Protein AF-H1VZ62-F1 (afdb_monomer_lite)

Organism: Colletotrichum higginsianum (strain IMI 349063) (NCBI:txid759273)

Radius of gyration: 18.3 Å; chains: 1; bounding box: 44×24×45 Å

Sequence (70 aa):
MLFSLGRGKSLQFGVTTCCLIAFVLFGYDQGVFGGILQMEDWLDQFNHPSDSETCIIVSCYNLGCLFGCV

InterPro domains:
  IPR005828 Major facilitator, sugar transporter-like [PF00083] (16-70)
  IPR036259 MFS transporter superfamily [G3DSA:1.20.1250.20] (6-70)
  IPR050360 Major Facilitator Superfamily Sugar Transporters [PTHR48022] (15-70)

Foldseek 3Di:
DPPDPDPDPVVVVVVVVVVVVVVVVLVVVVVVLVVLVPDPVNCVVVVNDDPVVSVVVSVVSVVVVVVVVD

Structure (mmCIF, N/CA/C/O backbone):
data_AF-H1VZ62-F1
#
_entry.id   AF-H1VZ62-F1
#
loop_
_atom_site.group_PDB
_atom_site.id
_atom_site.type_symbol
_atom_site.label_atom_id
_atom_site.label_alt_id
_atom_site.label_comp_id
_atom_site.label_asym_id
_atom_site.label_entity_id
_atom_site.label_seq_id
_atom_site.pdbx_PDB_ins_code
_atom_site.Cartn_x
_atom_site.Cartn_y
_atom_site.Cartn_z
_atom_site.occupancy
_atom_site.B_iso_or_equiv
_atom_site.auth_seq_id
_atom_site.auth_comp_id
_atom_site.auth_asym_id
_atom_site.auth_atom_id
_atom_site.pdbx_PDB_model_num
ATOM 1 N N . MET A 1 1 ? -31.848 -7.469 7.134 1.00 47.50 1 MET A N 1
ATOM 2 C CA . MET A 1 1 ? -31.134 -7.903 8.358 1.00 47.50 1 MET A CA 1
ATOM 3 C C . MET A 1 1 ? -30.077 -6.858 8.738 1.00 47.50 1 MET A C 1
ATOM 5 O O . MET A 1 1 ? -28.896 -7.148 8.719 1.00 47.50 1 MET A O 1
ATOM 9 N N . LEU A 1 2 ? -30.494 -5.608 8.994 1.00 48.34 2 LEU A N 1
ATOM 10 C CA . LEU A 1 2 ? -29.587 -4.445 9.111 1.00 48.34 2 LEU A CA 1
ATOM 11 C C . LEU A 1 2 ? -30.137 -3.356 10.062 1.00 48.34 2 LEU A C 1
ATOM 13 O O . LEU A 1 2 ? -29.756 -2.199 9.968 1.00 48.34 2 LEU A O 1
ATOM 17 N N . PHE A 1 3 ? -31.068 -3.709 10.960 1.00 50.25 3 PHE A N 1
ATOM 18 C CA . PHE A 1 3 ? -31.894 -2.728 11.688 1.00 50.25 3 PHE A CA 1
ATOM 19 C C . PHE A 1 3 ? -31.796 -2.781 13.225 1.00 50.25 3 PHE A C 1
ATOM 21 O O . PHE A 1 3 ? -32.668 -2.260 13.911 1.00 50.25 3 PHE A O 1
ATOM 28 N N . SER A 1 4 ? -30.747 -3.382 13.804 1.00 52.09 4 SER A N 1
ATOM 29 C CA . SER A 1 4 ? -30.567 -3.371 15.268 1.00 52.09 4 SER A CA 1
ATOM 30 C C . SER A 1 4 ? -29.098 -3.382 15.704 1.00 52.09 4 SER A C 1
ATOM 32 O O . SER A 1 4 ? -28.647 -4.275 16.412 1.00 52.09 4 SER A O 1
ATOM 34 N N . LEU A 1 5 ? -28.315 -2.380 15.293 1.00 57.28 5 LEU A N 1
ATOM 35 C CA . LEU A 1 5 ? -27.076 -2.052 16.007 1.00 57.28 5 LEU A CA 1
ATOM 36 C C . LEU A 1 5 ? -27.401 -0.975 17.045 1.00 57.28 5 LEU A C 1
ATOM 38 O O . LEU A 1 5 ? -27.165 0.217 16.861 1.00 57.28 5 LEU A O 1
ATOM 42 N N . GLY A 1 6 ? -28.026 -1.422 18.136 1.00 48.25 6 GLY A N 1
ATOM 43 C CA . GLY A 1 6 ? -28.196 -0.623 19.341 1.00 48.25 6 GLY A CA 1
ATOM 44 C C . GLY A 1 6 ? -26.837 -0.124 19.837 1.00 48.25 6 GLY A C 1
ATOM 45 O O . GLY A 1 6 ? -25.833 -0.837 19.780 1.00 48.25 6 GLY A O 1
ATOM 46 N N . ARG A 1 7 ? -26.796 1.128 20.291 1.00 62.28 7 ARG A N 1
ATOM 47 C CA . ARG A 1 7 ? -25.602 1.787 20.843 1.00 62.28 7 ARG A CA 1
ATOM 48 C C . ARG A 1 7 ? -24.905 0.861 21.858 1.00 62.28 7 ARG A C 1
ATOM 50 O O . ARG A 1 7 ? -25.532 0.453 22.831 1.00 62.28 7 ARG A O 1
ATOM 57 N N . GLY A 1 8 ? -23.627 0.528 21.635 1.00 72.19 8 GLY A N 1
ATOM 58 C CA . GLY A 1 8 ? -22.848 -0.365 22.509 1.00 72.19 8 GLY A CA 1
ATOM 59 C C . GLY A 1 8 ? -21.693 -1.106 21.812 1.00 72.19 8 GLY A C 1
ATOM 60 O O . GLY A 1 8 ? -21.346 -0.805 20.669 1.00 72.19 8 GLY A O 1
ATOM 61 N N . LYS A 1 9 ? -21.111 -2.107 22.500 1.00 73.75 9 LYS A N 1
ATOM 62 C CA . LYS A 1 9 ? -19.925 -2.887 22.063 1.00 73.75 9 LYS A CA 1
ATOM 63 C C . LYS A 1 9 ? -20.096 -3.605 20.716 1.00 73.75 9 LYS A C 1
ATOM 65 O O . LYS A 1 9 ? -19.107 -3.829 20.032 1.00 73.75 9 LYS A O 1
ATOM 70 N N . SER A 1 10 ? -21.325 -3.943 20.317 1.00 72.50 10 SER A N 1
ATOM 71 C CA . SER A 1 10 ? -21.601 -4.634 19.045 1.00 72.50 10 SER A CA 1
ATOM 72 C C . SER A 1 10 ? -21.470 -3.709 17.823 1.00 72.50 10 SER A C 1
ATOM 74 O O . SER A 1 10 ? -20.904 -4.115 16.812 1.00 72.50 10 SER A O 1
ATOM 76 N N . LEU A 1 11 ? -21.880 -2.437 17.943 1.00 77.19 11 LEU A N 1
ATOM 77 C CA . LEU A 1 11 ? -21.636 -1.412 16.917 1.00 77.19 11 LEU A CA 1
ATOM 78 C C . LEU A 1 11 ? -20.148 -1.076 16.807 1.00 77.19 11 LEU A C 1
ATOM 80 O O . LEU A 1 11 ? -19.626 -1.017 15.699 1.00 77.19 11 LEU A O 1
ATOM 84 N N . GLN A 1 12 ? -19.452 -0.936 17.941 1.00 79.19 12 GLN A N 1
ATOM 85 C CA . GLN A 1 12 ? -17.993 -0.787 17.931 1.00 79.19 12 GLN A CA 1
ATOM 86 C C . GLN A 1 12 ? -17.311 -1.967 17.242 1.00 79.19 12 GLN A C 1
ATOM 88 O O . GLN A 1 12 ? -16.469 -1.741 16.387 1.00 79.19 12 GLN A O 1
ATOM 93 N N . PHE A 1 13 ? -17.710 -3.205 17.546 1.00 83.44 13 PHE A N 1
ATOM 94 C CA . PHE A 1 13 ? -17.125 -4.385 16.913 1.00 83.44 13 PHE A CA 1
ATOM 95 C C . PHE A 1 13 ? -17.327 -4.379 15.392 1.00 83.44 13 PHE A C 1
ATOM 97 O O . PHE A 1 13 ? -16.364 -4.567 14.661 1.00 83.44 13 PHE A O 1
ATOM 104 N N . GLY A 1 14 ? -18.536 -4.071 14.906 1.00 85.69 14 GLY A N 1
ATOM 105 C CA . GLY A 1 14 ? -18.804 -3.974 13.467 1.00 85.69 14 GLY A CA 1
ATOM 106 C C . GLY A 1 14 ? -17.979 -2.890 12.763 1.00 85.69 14 GLY A C 1
ATOM 107 O O . GLY A 1 14 ? -17.417 -3.141 11.698 1.00 85.69 14 GLY A O 1
ATOM 108 N N . VAL A 1 15 ? -17.846 -1.709 13.377 1.00 85.50 15 VAL A N 1
ATOM 109 C CA . VAL A 1 15 ? -17.006 -0.621 12.848 1.00 85.50 15 VAL A CA 1
ATOM 110 C C . VAL A 1 15 ? -15.530 -1.024 12.860 1.00 85.50 15 VAL A C 1
ATOM 112 O O . VAL A 1 15 ? -14.856 -0.884 11.845 1.00 85.50 15 VAL A O 1
ATOM 115 N N . THR A 1 16 ? -15.033 -1.596 13.959 1.00 86.62 16 THR A N 1
ATOM 116 C CA . THR A 1 16 ? -13.649 -2.074 14.074 1.00 86.62 16 THR A CA 1
ATOM 117 C C . THR A 1 16 ? -13.336 -3.163 13.051 1.00 86.62 16 THR A C 1
ATOM 119 O O . THR A 1 16 ? -12.275 -3.115 12.438 1.00 86.62 16 THR A O 1
ATOM 122 N N . THR A 1 17 ? -14.243 -4.113 12.811 1.00 89.00 17 THR A N 1
ATOM 123 C CA . THR A 1 17 ? -14.071 -5.134 11.769 1.00 89.00 17 THR A CA 1
ATOM 124 C C . THR A 1 17 ? -14.015 -4.508 10.378 1.00 89.00 17 THR A C 1
ATOM 126 O O . THR A 1 17 ? -13.148 -4.875 9.592 1.00 89.00 17 THR A O 1
ATOM 129 N N . CYS A 1 18 ? -14.879 -3.535 10.082 1.00 88.88 18 CYS A N 1
ATOM 130 C CA . CYS A 1 18 ? -14.853 -2.822 8.804 1.00 88.88 18 CYS A CA 1
ATOM 131 C C . CYS A 1 18 ? -13.518 -2.082 8.597 1.00 88.88 18 CYS A C 1
ATOM 133 O O . CYS A 1 18 ? -12.880 -2.234 7.557 1.00 88.88 18 CYS A O 1
ATOM 135 N N . CYS A 1 19 ? -13.038 -1.367 9.621 1.00 88.00 19 CYS A N 1
ATOM 136 C CA . CYS A 1 19 ? -11.734 -0.703 9.588 1.00 88.00 19 CYS A CA 1
ATOM 137 C C . CYS A 1 19 ? -10.574 -1.699 9.432 1.00 88.00 19 CYS A C 1
ATOM 139 O O . CYS A 1 19 ? -9.662 -1.449 8.652 1.00 88.00 19 CYS A O 1
ATOM 141 N N . LEU A 1 20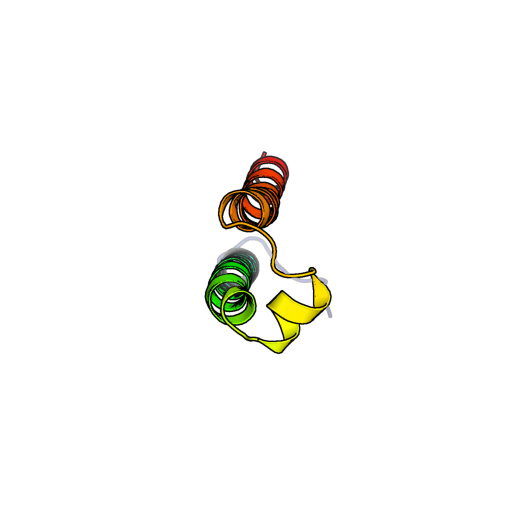 ? -10.604 -2.838 10.133 1.00 89.88 20 LEU A N 1
ATOM 142 C CA . LEU A 1 20 ? -9.582 -3.884 10.010 1.00 89.88 20 LEU A CA 1
ATOM 143 C C . LEU A 1 20 ? -9.521 -4.454 8.593 1.00 89.88 20 LEU A C 1
ATOM 145 O O . LEU A 1 20 ? -8.431 -4.612 8.054 1.00 89.88 20 LEU A O 1
ATOM 149 N N . ILE A 1 21 ? -10.674 -4.729 7.979 1.00 91.94 21 ILE A N 1
ATOM 150 C CA . ILE A 1 21 ? -10.737 -5.214 6.595 1.00 91.94 21 I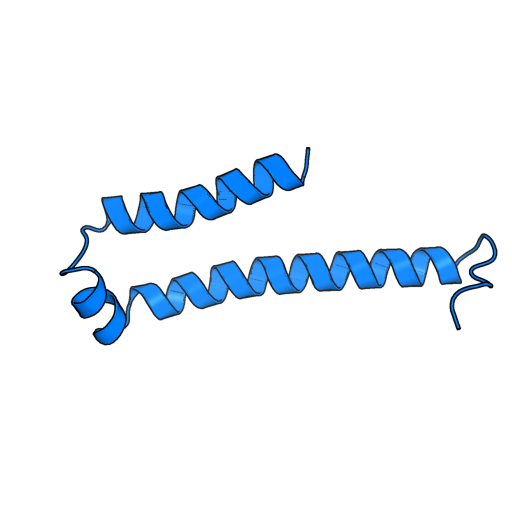LE A CA 1
ATOM 151 C C . ILE A 1 21 ? -10.157 -4.166 5.640 1.00 91.94 21 ILE A C 1
ATOM 153 O O . ILE A 1 21 ? -9.363 -4.520 4.773 1.00 91.94 21 ILE A O 1
ATOM 157 N N . ALA A 1 22 ? -10.483 -2.884 5.831 1.00 87.00 22 ALA A N 1
ATOM 158 C CA . ALA A 1 22 ? -9.916 -1.801 5.030 1.00 87.00 22 ALA A CA 1
ATOM 159 C C . ALA A 1 22 ? -8.382 -1.721 5.156 1.00 87.00 22 ALA A C 1
ATOM 161 O O . ALA A 1 22 ? -7.692 -1.612 4.146 1.00 87.00 22 ALA A O 1
ATOM 162 N N . PHE A 1 23 ? -7.830 -1.855 6.368 1.00 86.94 23 PHE A N 1
ATOM 163 C CA . PHE A 1 23 ? -6.376 -1.878 6.578 1.00 86.94 23 PHE A CA 1
ATOM 164 C C . PHE A 1 23 ? -5.695 -3.113 5.975 1.00 86.94 23 PHE A C 1
ATOM 166 O O . PHE A 1 23 ? -4.596 -3.001 5.435 1.00 86.94 23 PHE A O 1
ATOM 173 N N . VAL A 1 24 ? -6.332 -4.285 6.047 1.00 90.62 24 VAL A N 1
ATOM 174 C CA . VAL A 1 24 ? -5.808 -5.512 5.428 1.00 90.62 24 VAL A CA 1
ATOM 175 C C . VAL A 1 24 ? -5.780 -5.382 3.907 1.00 90.62 24 VAL A C 1
ATOM 177 O O . VAL A 1 24 ? -4.771 -5.728 3.301 1.00 90.62 24 VAL A O 1
ATOM 180 N N . LEU A 1 25 ? -6.845 -4.855 3.296 1.00 88.31 25 LEU A N 1
ATOM 181 C CA . LEU A 1 25 ? -6.896 -4.605 1.852 1.00 88.31 25 LEU A CA 1
ATOM 182 C C . LEU A 1 25 ? -5.841 -3.579 1.424 1.00 88.31 25 LEU A C 1
ATOM 184 O O . LEU A 1 25 ? -5.119 -3.816 0.463 1.00 88.31 25 LEU A O 1
ATOM 188 N N . PHE A 1 26 ? -5.664 -2.508 2.201 1.00 85.12 26 PHE A N 1
ATOM 189 C CA . PHE A 1 26 ? -4.620 -1.517 1.941 1.00 85.12 26 PHE A CA 1
ATOM 190 C C . PHE A 1 26 ? -3.210 -2.133 1.929 1.00 85.12 26 PHE A C 1
ATOM 192 O O .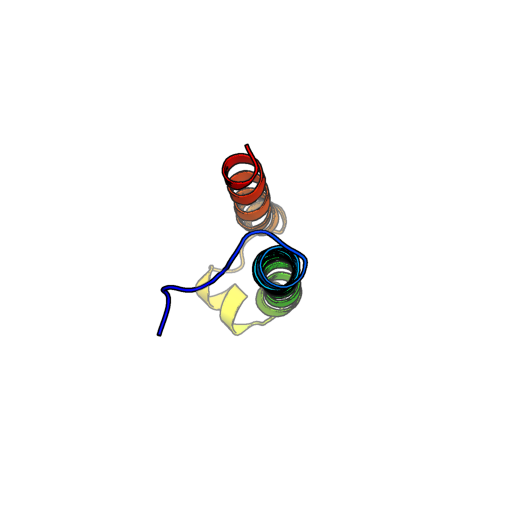 PHE A 1 26 ? -2.400 -1.833 1.049 1.00 85.12 26 PHE A O 1
ATOM 199 N N . GLY A 1 27 ? -2.916 -3.009 2.896 1.00 86.00 27 GLY A N 1
ATOM 200 C CA . GLY A 1 27 ? -1.645 -3.734 2.956 1.00 86.00 27 GLY A CA 1
ATOM 201 C C . GLY A 1 27 ? -1.498 -4.793 1.859 1.00 86.00 27 GLY A C 1
ATOM 202 O O . GLY A 1 27 ? -0.392 -5.006 1.363 1.00 86.00 27 GLY A O 1
ATOM 203 N N . TYR A 1 28 ? -2.600 -5.432 1.457 1.00 90.19 28 TYR A N 1
ATOM 204 C CA . TYR A 1 28 ? -2.624 -6.384 0.348 1.00 90.19 28 TYR A CA 1
ATOM 205 C C . TYR A 1 28 ? -2.219 -5.713 -0.963 1.00 90.19 28 TYR A C 1
ATOM 207 O O . TYR A 1 28 ? -1.310 -6.207 -1.626 1.00 90.19 28 TYR A O 1
ATOM 215 N N . ASP A 1 29 ? -2.812 -4.564 -1.290 1.00 85.69 29 ASP A N 1
ATOM 216 C CA . ASP A 1 29 ? -2.504 -3.839 -2.524 1.00 85.69 29 ASP A CA 1
ATOM 217 C C . ASP A 1 29 ? -1.019 -3.448 -2.574 1.00 85.69 29 ASP A C 1
ATOM 219 O O . ASP A 1 29 ? -0.342 -3.726 -3.565 1.00 85.69 29 ASP A O 1
ATOM 223 N N . GLN A 1 30 ? -0.456 -2.918 -1.478 1.00 81.81 30 GLN A N 1
ATOM 224 C CA . GLN A 1 30 ? 0.984 -2.622 -1.413 1.00 81.81 30 GLN A CA 1
ATOM 225 C C . GLN A 1 30 ? 1.870 -3.867 -1.587 1.00 81.81 30 GLN A C 1
ATOM 227 O O . GLN A 1 30 ? 2.898 -3.798 -2.263 1.00 81.81 30 GLN A O 1
ATOM 232 N N . GLY A 1 31 ? 1.487 -5.007 -1.004 1.00 86.25 31 GLY A N 1
ATOM 233 C CA . GLY A 1 31 ? 2.230 -6.263 -1.136 1.00 86.25 31 GLY A CA 1
ATOM 234 C C . GLY A 1 31 ? 2.168 -6.853 -2.547 1.00 86.25 31 GLY A C 1
ATOM 235 O O . GLY A 1 31 ? 3.175 -7.340 -3.061 1.00 86.25 31 GLY A O 1
ATOM 236 N N . VAL A 1 32 ? 1.004 -6.772 -3.192 1.00 87.38 32 VAL A N 1
ATOM 237 C CA . VAL A 1 32 ? 0.794 -7.240 -4.566 1.00 87.38 32 VAL A CA 1
ATOM 238 C C . VAL A 1 32 ? 1.600 -6.403 -5.552 1.00 87.38 32 VAL A C 1
ATOM 240 O O . VAL A 1 32 ? 2.284 -6.981 -6.396 1.00 87.38 32 VAL A O 1
ATOM 243 N N . PHE A 1 33 ? 1.600 -5.071 -5.420 1.00 83.12 33 PHE A N 1
ATOM 244 C CA . PHE A 1 33 ? 2.420 -4.206 -6.274 1.00 83.12 33 PHE A CA 1
ATOM 245 C C . PHE A 1 33 ? 3.907 -4.574 -6.195 1.00 83.12 33 PHE A C 1
ATOM 247 O O . PHE A 1 33 ? 4.550 -4.699 -7.231 1.00 83.12 33 PHE A O 1
ATOM 254 N N . GLY A 1 34 ? 4.446 -4.855 -5.005 1.00 81.88 34 GLY A N 1
ATOM 255 C CA . GLY A 1 34 ? 5.845 -5.276 -4.861 1.00 81.88 34 GLY A CA 1
ATOM 256 C C . GLY A 1 34 ? 6.212 -6.549 -5.642 1.00 81.88 34 GLY A C 1
ATOM 257 O O . GLY A 1 34 ? 7.328 -6.652 -6.143 1.00 81.88 34 GLY A O 1
ATOM 258 N N . GLY A 1 35 ? 5.281 -7.501 -5.782 1.00 83.75 35 GLY A N 1
ATOM 259 C CA . GLY A 1 35 ? 5.492 -8.729 -6.561 1.00 83.75 35 GLY A CA 1
ATOM 260 C C . GLY A 1 35 ? 5.239 -8.558 -8.063 1.00 83.75 35 GLY A C 1
ATOM 261 O O . GLY A 1 35 ? 6.008 -9.055 -8.882 1.00 83.75 35 GLY A O 1
ATOM 262 N N . ILE A 1 36 ? 4.185 -7.822 -8.426 1.00 84.00 36 ILE A N 1
ATOM 263 C CA . ILE A 1 36 ? 3.747 -7.601 -9.815 1.00 84.00 36 ILE A CA 1
ATOM 264 C C . ILE A 1 36 ? 4.735 -6.739 -10.611 1.00 84.00 36 ILE A C 1
ATOM 266 O O . ILE A 1 36 ? 4.872 -6.893 -11.819 1.00 84.00 36 ILE A O 1
ATOM 270 N N . LEU A 1 37 ? 5.468 -5.848 -9.955 1.00 78.94 37 LEU A N 1
ATOM 271 C CA . LEU A 1 37 ? 6.432 -4.974 -10.630 1.00 78.94 37 LEU A CA 1
ATOM 272 C C . LEU A 1 37 ? 7.740 -5.681 -11.022 1.00 78.94 37 LEU A C 1
ATOM 274 O O . LEU A 1 37 ? 8.587 -5.082 -11.676 1.00 78.94 37 LEU A O 1
ATOM 278 N N . GLN A 1 38 ? 7.945 -6.928 -10.591 1.00 79.25 38 GLN A N 1
ATOM 279 C CA . GLN A 1 38 ? 9.174 -7.699 -10.831 1.00 79.25 38 GLN A CA 1
ATOM 280 C C . GLN A 1 38 ? 8.992 -8.831 -11.854 1.00 79.25 38 GLN A C 1
ATOM 282 O O . GLN A 1 38 ? 9.944 -9.548 -12.147 1.00 79.25 38 GLN A O 1
ATOM 287 N N . MET A 1 39 ? 7.780 -9.026 -12.378 1.00 81.00 39 MET A N 1
ATOM 288 C CA . MET A 1 39 ? 7.458 -10.113 -13.308 1.00 81.00 39 MET A CA 1
ATOM 289 C C . MET A 1 39 ? 7.561 -9.661 -14.766 1.00 81.00 39 MET A C 1
ATOM 291 O O . MET A 1 39 ? 7.055 -8.605 -15.138 1.00 81.00 39 MET A O 1
ATOM 295 N N . GLU A 1 40 ? 8.189 -10.502 -15.590 1.00 78.00 40 GLU A N 1
ATOM 296 C CA . GLU A 1 40 ? 8.499 -10.234 -17.002 1.00 78.00 40 GLU A CA 1
ATOM 297 C C . GLU A 1 40 ? 7.259 -9.839 -17.819 1.00 78.00 40 GLU A C 1
ATOM 299 O O . GLU A 1 40 ? 7.313 -8.868 -18.567 1.00 78.00 40 GLU A O 1
ATOM 304 N N . ASP A 1 41 ? 6.115 -10.492 -17.583 1.00 81.25 41 ASP A N 1
ATOM 305 C CA . ASP A 1 41 ? 4.844 -10.186 -18.260 1.00 81.25 41 ASP A CA 1
ATOM 306 C C . ASP A 1 41 ? 4.370 -8.737 -18.032 1.00 81.25 41 ASP A C 1
ATOM 308 O O . ASP A 1 41 ? 3.754 -8.124 -18.907 1.00 81.25 41 ASP A O 1
ATOM 312 N N . TRP A 1 42 ? 4.646 -8.172 -16.851 1.00 81.06 42 TRP A N 1
ATOM 313 C CA . TRP A 1 42 ? 4.296 -6.787 -16.535 1.00 81.06 42 TRP A CA 1
ATOM 314 C C . TRP A 1 42 ? 5.272 -5.808 -17.189 1.00 81.06 42 TRP A C 1
ATOM 316 O O . TRP A 1 42 ? 4.841 -4.809 -17.765 1.00 81.06 42 TRP A O 1
ATOM 326 N N . LEU A 1 43 ? 6.576 -6.105 -17.168 1.00 80.06 43 LEU A N 1
ATOM 327 C CA . LEU A 1 43 ? 7.569 -5.275 -17.854 1.00 80.06 43 LEU A CA 1
ATOM 328 C C . LEU A 1 43 ? 7.312 -5.219 -19.364 1.00 80.06 43 LEU A C 1
ATOM 330 O O . LEU A 1 43 ? 7.398 -4.140 -19.950 1.00 80.06 43 LEU A O 1
ATOM 334 N N . ASP A 1 44 ? 6.947 -6.342 -19.979 1.00 82.25 44 ASP A N 1
ATOM 335 C CA . ASP A 1 44 ? 6.694 -6.417 -21.420 1.00 82.25 44 ASP A CA 1
ATOM 336 C C . ASP A 1 44 ? 5.408 -5.659 -21.810 1.00 82.25 44 ASP A C 1
ATOM 338 O O . ASP A 1 44 ? 5.364 -4.959 -22.823 1.00 82.25 44 ASP A O 1
ATOM 342 N N . GLN A 1 45 ? 4.383 -5.674 -20.945 1.00 83.25 45 GLN A N 1
ATOM 343 C CA . GLN A 1 45 ? 3.180 -4.840 -21.090 1.00 83.25 45 GLN A CA 1
ATOM 344 C C . GLN A 1 45 ? 3.477 -3.335 -21.052 1.00 83.25 45 GLN A C 1
ATOM 346 O O . GLN A 1 45 ? 2.864 -2.566 -21.796 1.00 83.25 45 GLN A O 1
ATOM 351 N N . PHE A 1 46 ? 4.411 -2.908 -20.203 1.00 78.75 46 PHE A N 1
ATOM 352 C CA . PHE A 1 46 ? 4.756 -1.498 -20.012 1.00 78.75 46 PHE A CA 1
ATOM 353 C C . PHE A 1 46 ? 5.998 -1.050 -20.806 1.00 78.75 46 PHE A C 1
ATOM 355 O O . PHE A 1 46 ? 6.489 0.052 -20.578 1.00 78.75 46 PHE A O 1
ATOM 362 N N . ASN A 1 47 ? 6.474 -1.846 -21.776 1.00 79.81 47 ASN A N 1
ATOM 363 C CA . ASN A 1 47 ? 7.665 -1.549 -22.592 1.00 79.81 47 ASN A CA 1
ATOM 364 C C . ASN A 1 47 ? 8.936 -1.275 -21.758 1.00 79.81 47 ASN A C 1
ATOM 366 O O . ASN A 1 47 ? 9.690 -0.354 -22.061 1.00 79.81 47 ASN A O 1
ATOM 370 N N . HIS A 1 48 ? 9.197 -2.093 -20.735 1.00 76.75 48 HIS A N 1
ATOM 371 C CA . HIS A 1 48 ? 10.345 -1.954 -19.829 1.00 76.75 48 HIS A CA 1
ATOM 372 C C . HIS A 1 48 ? 10.422 -0.554 -19.192 1.00 76.75 48 HIS A C 1
ATOM 374 O O . HIS A 1 48 ? 11.356 0.206 -19.469 1.00 76.75 48 HIS A O 1
ATOM 380 N N . PRO A 1 49 ? 9.439 -0.195 -18.344 1.00 76.44 49 PRO A N 1
ATOM 381 C CA . PRO A 1 49 ? 9.422 1.107 -17.698 1.00 76.44 49 PRO A CA 1
ATOM 382 C C . PRO A 1 49 ? 10.651 1.265 -16.800 1.00 76.44 49 PRO A C 1
ATOM 384 O O . PRO A 1 49 ? 11.112 0.318 -16.159 1.00 76.44 49 PRO A O 1
ATOM 387 N N . SER A 1 50 ? 11.180 2.481 -16.741 1.00 79.50 50 SER A N 1
ATOM 388 C CA . SER A 1 50 ? 12.280 2.813 -15.838 1.00 79.50 50 SER A CA 1
ATOM 389 C C . SER A 1 50 ? 11.831 2.764 -14.370 1.00 79.50 50 SER A C 1
ATOM 391 O O . SER A 1 50 ? 10.656 2.979 -14.059 1.00 79.50 50 SER A O 1
ATOM 393 N N . ASP A 1 51 ? 12.768 2.558 -13.437 1.00 80.25 51 ASP A N 1
ATOM 394 C CA . ASP A 1 51 ? 12.473 2.520 -11.991 1.00 80.25 51 ASP A CA 1
ATOM 395 C C . ASP A 1 51 ? 11.709 3.766 -11.503 1.00 80.25 51 ASP A C 1
ATOM 397 O O . ASP A 1 51 ? 10.852 3.692 -10.619 1.00 80.25 51 ASP A O 1
ATOM 401 N N . SER A 1 52 ? 11.980 4.920 -12.119 1.00 83.12 52 SER A N 1
ATOM 402 C CA . SER A 1 52 ? 11.310 6.191 -11.834 1.00 83.12 52 SER A CA 1
ATOM 403 C C . SER A 1 52 ? 9.822 6.175 -12.194 1.00 83.12 52 SER A C 1
ATOM 405 O O . SER A 1 52 ? 9.004 6.700 -11.441 1.00 83.12 52 SER A O 1
ATO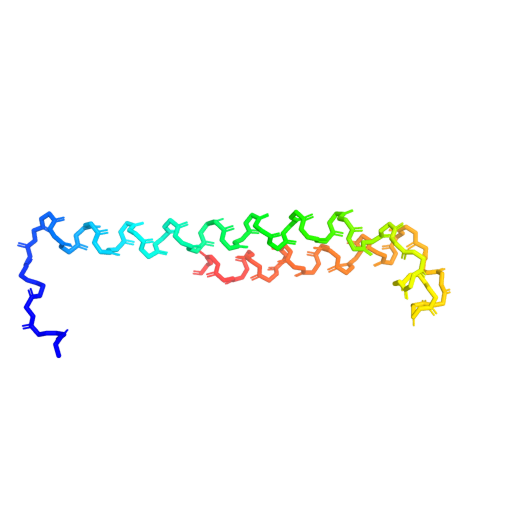M 407 N N . GLU A 1 53 ? 9.447 5.573 -13.323 1.00 82.25 53 GLU A N 1
ATOM 408 C CA . GLU A 1 53 ? 8.055 5.519 -13.790 1.00 82.25 53 GLU A CA 1
ATOM 409 C C . GLU A 1 53 ? 7.226 4.576 -12.925 1.00 82.25 53 GLU A C 1
ATOM 411 O O . GLU A 1 53 ? 6.142 4.935 -12.460 1.00 82.25 53 GLU A O 1
ATOM 416 N N . THR A 1 54 ? 7.790 3.413 -12.609 1.00 84.19 54 THR A N 1
ATOM 417 C CA . THR A 1 54 ? 7.215 2.468 -11.653 1.00 84.19 54 THR A CA 1
ATOM 418 C C . THR A 1 54 ? 7.013 3.119 -10.282 1.00 84.19 54 THR A C 1
ATOM 420 O O . THR A 1 54 ? 5.949 2.987 -9.673 1.00 84.19 54 THR A O 1
ATOM 423 N N . CYS A 1 55 ? 7.990 3.902 -9.814 1.00 82.00 55 CYS A N 1
ATOM 424 C CA . CYS A 1 55 ? 7.897 4.631 -8.551 1.00 82.00 55 CYS A CA 1
ATOM 425 C C . CYS A 1 55 ? 6.780 5.688 -8.560 1.00 82.00 55 CYS A C 1
ATOM 427 O O . CYS A 1 55 ? 6.058 5.822 -7.569 1.00 82.00 55 CYS A O 1
ATOM 429 N N . ILE A 1 56 ? 6.578 6.405 -9.671 1.00 86.88 56 ILE A N 1
ATOM 430 C CA . ILE A 1 56 ? 5.475 7.368 -9.819 1.00 86.88 56 ILE A CA 1
AT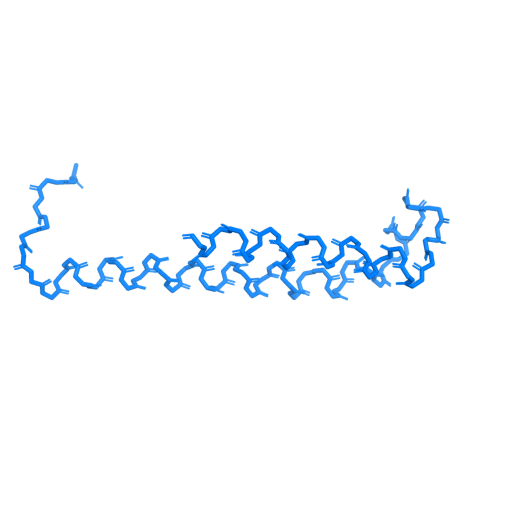OM 431 C C . ILE A 1 56 ? 4.120 6.653 -9.749 1.00 86.88 56 ILE A C 1
ATOM 433 O O . ILE A 1 56 ? 3.244 7.094 -9.005 1.00 86.88 56 ILE A O 1
ATOM 437 N N . ILE A 1 57 ? 3.961 5.524 -10.447 1.00 83.88 57 ILE A N 1
ATOM 438 C CA . ILE A 1 57 ? 2.719 4.733 -10.449 1.00 83.88 57 ILE A CA 1
ATOM 439 C C . ILE A 1 57 ? 2.363 4.271 -9.027 1.00 83.88 57 ILE A C 1
ATOM 441 O O . ILE A 1 57 ? 1.235 4.464 -8.570 1.00 83.88 57 ILE A O 1
ATOM 445 N N . VAL A 1 58 ? 3.335 3.729 -8.288 1.00 84.50 58 VAL A N 1
ATOM 446 C CA . VAL A 1 58 ? 3.138 3.280 -6.897 1.00 84.50 58 VAL A CA 1
ATOM 447 C C . VAL A 1 58 ? 2.895 4.463 -5.953 1.00 84.50 58 VAL A C 1
ATOM 449 O O . VAL A 1 58 ? 2.083 4.385 -5.030 1.00 84.50 58 VAL A O 1
ATOM 452 N N . SER A 1 59 ? 3.553 5.599 -6.184 1.00 86.50 59 SER A N 1
ATOM 453 C CA . SER A 1 59 ? 3.374 6.805 -5.369 1.00 86.50 59 SER A CA 1
ATOM 454 C C . SER A 1 59 ? 1.988 7.430 -5.542 1.00 86.50 59 SER A C 1
ATOM 456 O O . SER A 1 59 ? 1.430 7.944 -4.572 1.00 86.50 59 SER A O 1
ATOM 458 N N . CYS A 1 60 ? 1.383 7.334 -6.731 1.00 87.12 60 CYS A N 1
ATOM 459 C CA . CYS A 1 60 ? 0.003 7.762 -6.969 1.00 87.12 60 CYS A CA 1
ATOM 460 C C . CYS A 1 60 ? -1.011 6.992 -6.110 1.00 87.12 60 CYS A C 1
ATOM 462 O O . CYS A 1 60 ? -1.977 7.593 -5.642 1.00 87.12 60 CYS A O 1
ATOM 464 N N . TYR A 1 61 ? -0.779 5.703 -5.839 1.00 86.00 61 TYR A N 1
ATOM 465 C CA . TYR A 1 61 ? -1.611 4.927 -4.914 1.00 86.00 61 TYR A CA 1
ATOM 466 C C . TYR A 1 61 ? -1.545 5.487 -3.481 1.00 86.00 61 TYR A C 1
ATOM 468 O O . TYR A 1 61 ? -2.580 5.734 -2.860 1.00 86.00 61 TYR A O 1
ATOM 476 N N . ASN A 1 62 ? -0.339 5.784 -2.979 1.00 83.44 62 ASN A N 1
ATOM 477 C CA . ASN A 1 62 ? -0.164 6.401 -1.656 1.00 83.44 62 ASN A CA 1
ATOM 478 C C . ASN A 1 62 ? -0.813 7.791 -1.573 1.00 83.44 62 ASN A C 1
ATOM 480 O O . ASN A 1 62 ? -1.417 8.139 -0.559 1.00 83.44 62 ASN A O 1
ATOM 484 N N . LEU A 1 63 ? -0.725 8.571 -2.652 1.00 87.19 63 LEU A N 1
ATOM 485 C CA . LEU A 1 63 ? -1.358 9.882 -2.762 1.00 87.19 63 LEU A CA 1
ATOM 486 C C . LEU A 1 63 ? -2.890 9.761 -2.738 1.00 87.19 63 LEU A C 1
ATOM 488 O O . LEU A 1 63 ? -3.541 10.488 -1.995 1.00 87.19 63 LEU A O 1
ATOM 492 N N . GLY A 1 64 ? -3.469 8.791 -3.451 1.00 84.50 64 GLY A N 1
ATOM 493 C CA . GLY A 1 64 ? -4.902 8.483 -3.386 1.00 84.50 64 GLY A CA 1
ATOM 494 C C . GLY A 1 64 ? -5.364 8.068 -1.987 1.00 84.50 64 GLY A C 1
ATOM 495 O O . GLY A 1 64 ? -6.405 8.530 -1.520 1.00 84.50 64 GLY A O 1
ATOM 496 N N . CYS A 1 65 ? -4.562 7.274 -1.273 1.00 83.19 65 CYS A N 1
ATOM 497 C CA . CYS A 1 65 ? -4.864 6.920 0.112 1.00 83.19 65 CYS A CA 1
ATOM 498 C C . CYS A 1 65 ? -4.807 8.135 1.051 1.00 83.19 65 CYS A C 1
ATOM 500 O O . CYS A 1 65 ? -5.638 8.249 1.948 1.00 83.19 65 CYS A O 1
ATOM 502 N N . LEU A 1 66 ? -3.873 9.066 0.830 1.00 85.00 66 LEU A N 1
ATOM 503 C CA . LEU A 1 66 ? -3.797 10.314 1.592 1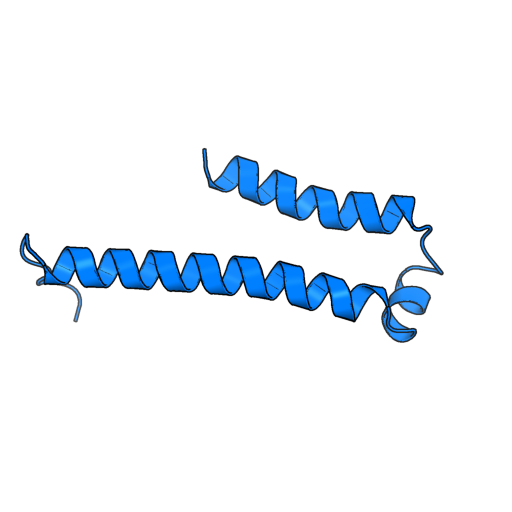.00 85.00 66 LEU A CA 1
ATOM 504 C C . LEU A 1 66 ? -5.061 11.163 1.410 1.00 85.00 66 LEU A C 1
ATOM 506 O O . LEU A 1 66 ? -5.585 11.675 2.393 1.00 85.00 66 LEU A O 1
ATOM 510 N N . PHE A 1 67 ? -5.585 11.259 0.186 1.00 86.75 67 PHE A N 1
ATOM 511 C CA . PHE A 1 67 ? -6.853 11.949 -0.072 1.00 86.75 67 PHE A CA 1
ATOM 512 C C . PHE A 1 67 ? -8.072 11.214 0.494 1.00 86.75 67 PHE A C 1
ATOM 514 O O . PHE A 1 67 ? -9.020 11.871 0.900 1.00 86.75 67 PHE A O 1
ATOM 521 N N . GLY A 1 68 ? -8.068 9.879 0.531 1.00 79.25 68 GLY A N 1
ATOM 522 C CA . GLY A 1 68 ? -9.174 9.095 1.093 1.00 79.25 68 GLY A CA 1
ATOM 523 C C . GLY A 1 68 ? -9.252 9.116 2.624 1.00 79.25 68 GLY A C 1
ATOM 524 O O . GLY A 1 68 ? -10.312 8.846 3.185 1.00 79.25 68 GLY A O 1
ATOM 525 N N . CYS A 1 69 ? -8.139 9.421 3.297 1.00 75.75 69 CYS A N 1
ATOM 526 C CA . CYS A 1 69 ? -8.051 9.507 4.757 1.00 75.75 69 CYS A CA 1
ATOM 527 C C . CYS A 1 69 ? -8.363 10.907 5.326 1.00 75.75 69 CYS A C 1
ATOM 529 O O . CYS A 1 69 ? -8.474 11.029 6.548 1.00 75.75 69 CYS A O 1
ATOM 531 N N . VAL A 1 70 ? -8.459 11.938 4.476 1.00 63.31 70 VAL A N 1
ATOM 532 C CA . VAL A 1 70 ? -8.819 13.329 4.828 1.00 63.31 70 VAL A CA 1
ATOM 533 C C . VAL A 1 70 ? -10.316 13.543 4.646 1.00 63.31 70 VAL A C 1
ATOM 535 O O . VAL A 1 70 ? -10.928 14.121 5.572 1.00 63.31 70 VAL A O 1
#

Secondary structure (DSSP, 8-state):
------TTHHHHHHHHHHHHHHHHHHHHHHHHHHHHTTSHHHHHHTTS--HHHHHHHHHHHHHHHHHHT-

pLDDT: mean 79.85, std 10.48, range [47.5, 91.94]